Protein AF-A0A920RSC6-F1 (afdb_monomer)

pLDDT: mean 94.05, std 5.96, range [62.97, 97.75]

Solvent-accessible surface area (backbone atoms only — not comparable to full-atom values): 5606 Å² total; per-residue (Å²): 137,54,74,72,58,53,53,52,54,54,50,47,24,70,77,76,34,53,66,59,45,50,54,50,51,53,52,49,55,52,45,71,73,51,50,47,52,11,77,84,29,51,45,82,23,77,39,65,64,33,75,71,78,66,39,82,89,39,43,86,91,43,74,49,75,38,48,43,71,68,53,55,52,61,48,56,74,66,69,78,72,51,53,39,59,35,46,62,77,56,78,92,80,132

Mean predicted aligned error: 4.53 Å

Foldseek 3Di:
DDPVVVVVVVVCCVPPNVPVVVVVVVVVVVQVVQWFAAPPAGATDSDVHDPLRPDPQADAVDEAEEADNVVVVVVVVVVPHRHHYHYPPHDDDD

Nearest PDB structures (foldseek):
  1vdd-assembly1_A  TM=9.377E-01  e=4.555E-09  Deinococcus radiodurans
  3vdp-assembly2_C  TM=9.210E-01  e=1.745E-08  Caldanaerobacter subterraneus subsp. tengcongensis MB4
  4jcv-assembly1_D  TM=9.222E-01  e=2.442E-08  Deinococcus radiodurans R1 = ATCC 13939 = DSM 20539
  8k3f-assembly1_B  TM=8.817E-01  e=7.649E-08  Campylobacter jejuni
  4o6o-assembly1_B  TM=8.137E-01  e=3.352E-07  Caldanaerobacter subterraneus subsp. tengcongensis MB4

Secondary structure (DSSP, 8-state):
--HHHHHHHHHHHHHH-HHHHHHHHHHHHHHHHH-EE-TTT--EESSSS-HHHH-TTSEEEEEEEESSHHHHHHHHHTT---EEEEE-SS----

Structure (mmCIF, N/CA/C/O backbone):
data_AF-A0A920RSC6-F1
#
_entry.id   AF-A0A920RSC6-F1
#
loop_
_atom_site.group_PDB
_atom_site.id
_atom_site.type_symbol
_atom_site.label_atom_id
_atom_site.label_alt_id
_atom_site.label_comp_id
_atom_site.label_asym_id
_atom_site.label_entity_id
_atom_site.label_seq_id
_atom_site.pdbx_PDB_ins_code
_atom_site.Cartn_x
_atom_site.Cartn_y
_atom_site.Cartn_z
_atom_site.occupancy
_atom_site.B_iso_or_equiv
_atom_site.auth_seq_id
_atom_site.auth_comp_id
_atom_site.auth_asym_id
_atom_site.auth_atom_id
_atom_site.pdbx_PDB_model_num
ATOM 1 N N . MET A 1 1 ? -1.226 -0.901 -17.734 1.00 70.81 1 MET A N 1
ATOM 2 C CA . MET A 1 1 ? -0.137 -0.593 -18.694 1.00 70.81 1 MET A CA 1
ATOM 3 C C . MET A 1 1 ? -0.346 -1.395 -19.971 1.00 70.81 1 MET A C 1
ATOM 5 O O . MET A 1 1 ? -0.466 -2.606 -19.885 1.00 70.81 1 MET A O 1
ATOM 9 N N . GLY A 1 2 ? -0.429 -0.748 -21.137 1.00 92.75 2 GLY A N 1
ATOM 10 C CA . GLY A 1 2 ? -0.575 -1.448 -22.424 1.00 92.75 2 GLY A CA 1
ATOM 11 C C . GLY A 1 2 ? 0.773 -1.757 -23.100 1.00 92.75 2 GLY A C 1
ATOM 12 O O . GLY A 1 2 ? 1.756 -1.057 -22.834 1.00 92.75 2 GLY A O 1
ATOM 13 N N . PRO A 1 3 ? 0.830 -2.725 -24.037 1.00 92.56 3 PRO A N 1
ATOM 14 C CA . PRO A 1 3 ? 2.080 -3.187 -24.657 1.00 92.56 3 PRO A CA 1
ATOM 15 C C . PRO A 1 3 ? 2.841 -2.081 -25.409 1.00 92.56 3 PRO A C 1
ATOM 17 O O . PRO A 1 3 ? 4.066 -2.006 -25.335 1.00 92.56 3 PRO A O 1
ATOM 20 N N . LYS A 1 4 ? 2.130 -1.157 -26.076 1.00 95.25 4 LYS A N 1
ATOM 21 C CA . LYS A 1 4 ? 2.752 -0.002 -26.755 1.00 95.25 4 LYS A CA 1
ATOM 22 C C . LYS A 1 4 ? 3.436 0.958 -25.775 1.00 95.25 4 LYS A C 1
ATOM 24 O O . LYS A 1 4 ? 4.526 1.447 -26.059 1.00 95.25 4 LYS A O 1
ATOM 29 N N . SER A 1 5 ? 2.809 1.215 -24.625 1.00 95.88 5 SER A N 1
ATOM 30 C CA . SER A 1 5 ? 3.362 2.117 -23.606 1.00 95.88 5 SER A CA 1
ATOM 31 C C . SER A 1 5 ? 4.589 1.506 -22.936 1.00 95.88 5 SER A C 1
ATOM 33 O O . SER A 1 5 ? 5.607 2.180 -22.805 1.00 95.88 5 SER A O 1
ATOM 35 N N . ALA A 1 6 ? 4.521 0.216 -22.593 1.00 94.25 6 ALA A N 1
ATOM 36 C CA . ALA A 1 6 ? 5.635 -0.507 -21.985 1.00 94.25 6 ALA A CA 1
ATOM 37 C C . ALA A 1 6 ? 6.875 -0.507 -22.892 1.00 94.25 6 ALA A C 1
ATOM 39 O O . ALA A 1 6 ? 7.959 -0.129 -22.453 1.00 94.25 6 ALA A O 1
ATOM 40 N N . ARG A 1 7 ? 6.709 -0.820 -24.188 1.00 95.38 7 ARG A N 1
ATOM 41 C CA . ARG A 1 7 ? 7.816 -0.782 -25.159 1.00 95.38 7 ARG A CA 1
ATOM 42 C C . ARG A 1 7 ? 8.473 0.597 -25.235 1.00 95.38 7 ARG A C 1
ATOM 44 O O . ARG A 1 7 ? 9.696 0.685 -25.267 1.00 95.38 7 ARG A O 1
ATOM 51 N N . ARG A 1 8 ? 7.672 1.669 -25.256 1.00 95.69 8 ARG A N 1
ATOM 52 C CA . ARG A 1 8 ? 8.189 3.045 -25.295 1.00 95.69 8 ARG A CA 1
ATOM 53 C C . ARG A 1 8 ? 9.011 3.380 -24.049 1.00 95.69 8 ARG A C 1
ATOM 55 O O . ARG A 1 8 ? 10.053 4.009 -24.183 1.00 95.69 8 ARG A O 1
ATOM 62 N N . MET A 1 9 ? 8.564 2.951 -22.868 1.00 93.94 9 MET A N 1
ATOM 63 C CA . MET A 1 9 ? 9.298 3.170 -21.615 1.00 93.94 9 MET A CA 1
ATOM 64 C C . MET A 1 9 ? 10.649 2.449 -21.615 1.00 93.94 9 MET A C 1
ATOM 66 O O . MET A 1 9 ? 11.659 3.062 -21.289 1.00 93.94 9 MET A O 1
ATOM 70 N N . VAL A 1 10 ? 10.691 1.188 -22.057 1.00 94.31 10 VAL A N 1
ATOM 71 C CA . VAL A 1 10 ? 11.944 0.416 -22.124 1.00 94.31 10 VAL A CA 1
ATOM 72 C C . VAL A 1 10 ? 12.944 1.049 -23.094 1.00 94.31 10 VAL A C 1
ATOM 74 O O . VAL A 1 10 ? 14.102 1.240 -22.734 1.00 94.31 10 VAL A O 1
ATOM 77 N N . LEU A 1 11 ? 12.508 1.424 -24.303 1.00 95.50 11 LEU A N 1
ATOM 78 C CA . LEU A 1 11 ? 13.388 2.078 -25.281 1.00 95.50 11 LEU A CA 1
ATOM 79 C C . LEU A 1 11 ? 13.931 3.412 -24.755 1.00 95.50 11 LEU A C 1
ATOM 81 O O . LEU A 1 11 ? 15.117 3.686 -24.902 1.00 95.50 11 LEU A O 1
ATOM 85 N N . HIS A 1 12 ? 13.094 4.198 -24.071 1.00 95.69 12 HIS A N 1
ATOM 86 C CA . HIS A 1 12 ? 13.524 5.454 -23.462 1.00 95.69 12 HIS A CA 1
ATOM 87 C C . HIS A 1 12 ? 14.657 5.255 -22.442 1.00 95.69 12 HIS A C 1
ATOM 89 O O . HIS A 1 12 ? 15.659 5.966 -22.510 1.00 95.69 12 HIS A O 1
ATOM 95 N N . LEU A 1 13 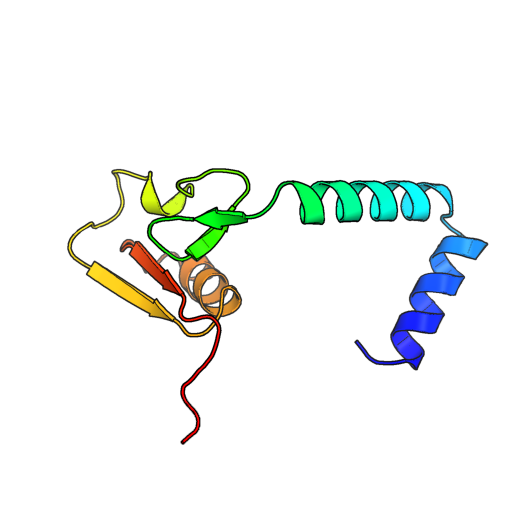? 14.541 4.263 -21.552 1.00 95.75 13 LEU A N 1
ATOM 96 C CA . LEU A 1 13 ? 15.592 3.950 -20.576 1.00 95.75 13 LEU A CA 1
ATOM 97 C C . LEU A 1 13 ? 16.881 3.474 -21.265 1.00 95.75 13 LEU A C 1
ATOM 99 O O . LEU A 1 13 ? 17.974 3.869 -20.880 1.00 95.75 13 LEU A O 1
ATOM 103 N N . LEU A 1 14 ? 16.783 2.665 -22.323 1.00 94.81 14 LEU A N 1
ATOM 104 C CA . LEU A 1 14 ? 17.965 2.147 -23.022 1.00 94.81 14 LEU A CA 1
ATOM 105 C C . LEU A 1 14 ? 18.741 3.216 -23.801 1.00 94.81 14 LEU A C 1
ATOM 107 O O . LEU A 1 14 ? 19.972 3.127 -23.873 1.00 94.81 14 LEU A O 1
ATOM 111 N N . GLU A 1 15 ? 18.023 4.165 -24.403 1.00 95.50 15 GLU A N 1
ATOM 112 C CA . GLU A 1 15 ? 18.572 5.190 -25.297 1.00 95.50 15 GLU A CA 1
ATOM 113 C C . GLU A 1 15 ? 19.004 6.457 -24.562 1.00 95.50 15 GLU A C 1
ATOM 115 O O . GLU A 1 15 ? 19.993 7.075 -24.952 1.00 95.50 15 GLU A O 1
ATOM 120 N N . LYS A 1 16 ? 18.253 6.870 -23.534 1.00 94.19 16 LYS A N 1
ATOM 121 C CA . LYS A 1 16 ? 18.426 8.184 -22.902 1.00 94.19 16 LYS A CA 1
ATOM 122 C C . LYS A 1 16 ? 18.844 8.122 -21.443 1.00 94.19 16 LYS A C 1
ATOM 124 O O . LYS A 1 16 ? 19.524 9.042 -21.005 1.00 94.19 16 LYS A O 1
ATOM 129 N N . ASP A 1 17 ? 18.455 7.081 -20.708 1.00 94.25 17 ASP A N 1
ATOM 130 C CA . ASP A 1 17 ? 18.617 7.086 -19.252 1.00 94.25 17 ASP A CA 1
ATOM 131 C C . ASP A 1 17 ? 18.865 5.692 -18.656 1.00 94.25 17 ASP A C 1
ATOM 133 O O . ASP A 1 17 ? 18.061 5.118 -17.914 1.00 94.25 17 ASP A O 1
ATOM 137 N N . ARG A 1 18 ? 20.004 5.106 -19.041 1.00 94.50 18 ARG A N 1
ATOM 138 C CA . ARG A 1 18 ? 20.362 3.736 -18.652 1.00 94.50 18 ARG A CA 1
ATOM 139 C C . ARG A 1 18 ? 20.638 3.610 -17.159 1.00 94.50 18 ARG A C 1
ATOM 141 O O . ARG A 1 18 ? 20.289 2.591 -16.569 1.00 94.50 18 ARG A O 1
ATOM 148 N N . GLU A 1 19 ? 21.260 4.622 -16.562 1.00 95.94 19 GLU A N 1
ATOM 149 C CA . GLU A 1 19 ? 21.554 4.616 -15.130 1.00 95.94 19 GLU A CA 1
ATOM 150 C C . GLU A 1 19 ? 20.274 4.776 -14.304 1.00 95.94 19 GLU A C 1
ATOM 152 O O . GLU A 1 19 ? 20.081 3.991 -13.377 1.00 95.94 19 GLU A O 1
ATOM 157 N N . ALA A 1 20 ? 19.330 5.651 -14.688 1.00 93.62 20 ALA A N 1
ATOM 158 C CA . ALA A 1 20 ? 18.021 5.670 -14.026 1.00 93.62 20 ALA A CA 1
ATOM 159 C C . ALA A 1 20 ? 17.281 4.335 -14.181 1.00 93.62 20 ALA A C 1
ATOM 161 O O . ALA A 1 20 ? 16.615 3.889 -13.250 1.00 93.62 20 ALA A O 1
ATOM 162 N N . GLY A 1 21 ? 17.435 3.654 -15.323 1.00 95.38 21 GLY A N 1
ATOM 163 C CA . GLY A 1 21 ? 16.903 2.305 -15.521 1.00 95.38 21 GLY A CA 1
ATOM 164 C C . GLY A 1 21 ? 17.440 1.282 -14.515 1.00 95.38 21 GLY A C 1
ATOM 165 O O . GLY A 1 21 ? 16.664 0.476 -14.003 1.00 95.38 21 GLY A O 1
ATOM 166 N N . LYS A 1 22 ? 18.739 1.328 -14.191 1.00 96.50 22 LYS A N 1
ATOM 167 C CA . LYS A 1 22 ? 19.340 0.458 -13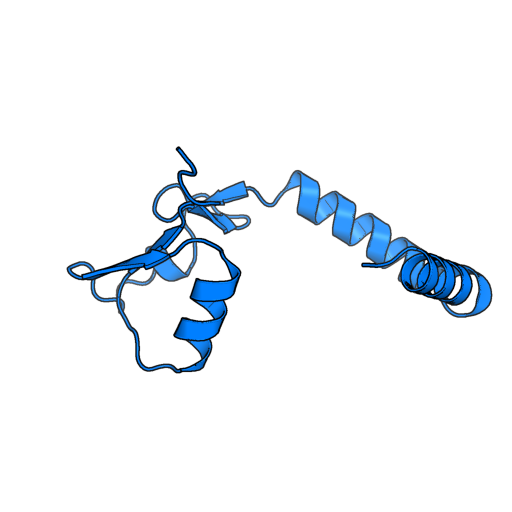.165 1.00 96.50 22 LYS A CA 1
ATOM 168 C C . LYS A 1 22 ? 18.837 0.800 -11.764 1.00 96.50 22 LYS A C 1
ATOM 170 O O . LYS A 1 22 ? 18.419 -0.102 -11.049 1.00 96.50 22 LYS A O 1
ATOM 175 N N . VAL A 1 23 ? 18.812 2.087 -11.412 1.00 96.56 23 VAL A N 1
ATOM 176 C CA . VAL A 1 23 ? 18.307 2.557 -10.109 1.00 96.56 23 VAL A CA 1
ATOM 177 C C . VAL A 1 23 ? 16.846 2.153 -9.909 1.00 96.56 23 VAL A C 1
ATOM 179 O O . VAL A 1 23 ? 16.462 1.715 -8.826 1.00 96.56 23 VAL A O 1
ATOM 182 N N . LEU A 1 24 ? 16.025 2.255 -10.959 1.00 95.38 24 LEU A N 1
ATOM 183 C CA . LEU A 1 24 ? 14.632 1.817 -10.922 1.00 95.38 24 LEU A CA 1
ATOM 184 C C . LEU A 1 24 ? 14.523 0.307 -10.681 1.00 95.38 24 LEU A C 1
ATOM 186 O O . LEU A 1 24 ? 13.694 -0.113 -9.880 1.00 95.38 24 LEU A O 1
ATOM 190 N N . ALA A 1 25 ? 15.341 -0.500 -11.363 1.00 96.12 25 ALA A N 1
ATOM 191 C CA . ALA A 1 25 ? 15.335 -1.950 -11.194 1.00 96.12 25 ALA A CA 1
ATOM 192 C C . ALA A 1 25 ? 15.703 -2.353 -9.758 1.00 96.12 25 ALA A C 1
ATOM 194 O O . ALA A 1 25 ? 14.965 -3.113 -9.137 1.00 96.12 25 ALA A O 1
ATOM 195 N N . GLU A 1 26 ? 16.775 -1.777 -9.213 1.00 97.19 26 GLU A N 1
ATOM 196 C CA . GLU A 1 26 ? 17.210 -2.009 -7.831 1.00 97.19 26 GLU A CA 1
ATOM 197 C C . GLU A 1 26 ? 16.150 -1.558 -6.814 1.00 97.19 26 GLU A C 1
ATOM 199 O O . GLU A 1 26 ? 15.805 -2.298 -5.896 1.00 97.19 26 GLU A O 1
ATOM 204 N N . SER A 1 27 ? 15.553 -0.378 -7.013 1.00 95.81 27 SER A N 1
ATOM 205 C CA . SER A 1 27 ? 14.492 0.124 -6.128 1.00 95.81 27 SER A CA 1
ATOM 206 C C . SER A 1 27 ? 13.255 -0.776 -6.143 1.00 95.81 27 SER A C 1
ATOM 208 O O . SER A 1 27 ? 12.641 -1.005 -5.100 1.00 95.81 27 SER A O 1
ATOM 210 N N . LEU A 1 28 ? 12.878 -1.302 -7.314 1.00 95.88 28 LEU A N 1
ATOM 211 C CA . LEU A 1 28 ? 11.768 -2.246 -7.439 1.00 95.88 28 LEU A CA 1
ATOM 212 C C . LEU A 1 28 ? 12.078 -3.562 -6.723 1.00 95.88 28 LEU A C 1
ATOM 214 O O . LEU A 1 28 ? 11.223 -4.058 -5.996 1.00 95.88 28 LEU A O 1
ATOM 218 N N . GLU A 1 29 ? 13.282 -4.10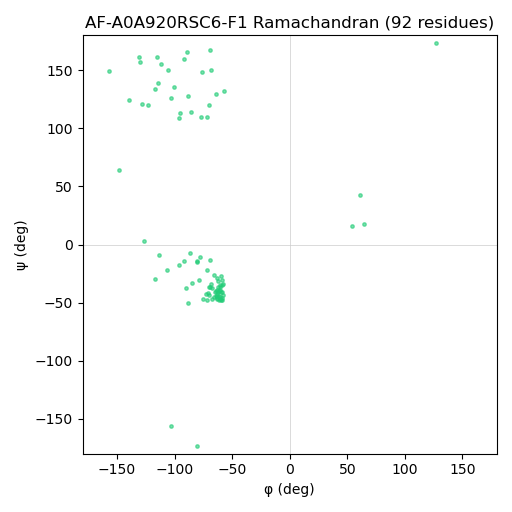5 -6.894 1.00 97.12 29 GLU A N 1
ATOM 219 C CA . GLU A 1 29 ? 13.718 -5.334 -6.223 1.00 97.12 29 GLU A CA 1
ATOM 220 C C . GLU A 1 29 ? 13.701 -5.185 -4.695 1.00 97.12 29 GLU A C 1
ATOM 222 O O . GLU A 1 29 ? 13.142 -6.031 -3.990 1.00 97.12 29 GLU A O 1
ATOM 227 N N . LEU A 1 30 ? 14.225 -4.065 -4.190 1.00 95.69 30 LEU A N 1
ATOM 228 C CA . LEU A 1 30 ? 14.208 -3.735 -2.767 1.00 95.69 30 LEU A CA 1
ATOM 229 C C . LEU A 1 30 ? 12.772 -3.634 -2.234 1.00 95.69 30 LEU A C 1
ATOM 231 O O . LEU A 1 30 ? 12.439 -4.230 -1.211 1.00 95.69 30 LEU A O 1
ATOM 235 N N . THR A 1 31 ? 11.903 -2.923 -2.955 1.00 94.31 31 THR A N 1
ATOM 236 C CA . THR A 1 31 ? 10.497 -2.735 -2.570 1.00 94.31 31 THR A CA 1
ATOM 237 C C . THR A 1 31 ? 9.752 -4.070 -2.539 1.00 94.31 31 THR A C 1
ATOM 239 O O . THR A 1 31 ? 9.060 -4.363 -1.570 1.00 94.31 31 THR A O 1
ATOM 242 N N . LEU A 1 32 ? 9.917 -4.908 -3.567 1.00 94.56 32 LEU A N 1
ATOM 243 C CA . LEU A 1 32 ? 9.274 -6.224 -3.649 1.00 94.56 32 LEU A CA 1
ATOM 244 C C . LEU A 1 32 ? 9.722 -7.175 -2.531 1.00 94.56 32 LEU A C 1
ATOM 246 O O . LEU A 1 32 ? 8.954 -8.053 -2.146 1.00 94.56 32 LEU A O 1
ATOM 250 N N . SER A 1 33 ? 10.944 -7.003 -2.023 1.00 94.44 33 SER A N 1
ATOM 251 C CA . SER A 1 33 ? 11.503 -7.839 -0.955 1.00 94.44 33 SER A CA 1
ATOM 252 C C . SER A 1 33 ? 11.111 -7.364 0.446 1.00 94.44 33 SER A C 1
ATOM 254 O O . SER A 1 33 ? 10.948 -8.186 1.345 1.00 94.44 33 SER A O 1
ATOM 256 N N . ASN A 1 34 ? 10.959 -6.050 0.636 1.00 94.50 34 ASN A N 1
ATOM 257 C CA . ASN A 1 34 ? 10.822 -5.449 1.966 1.00 94.50 34 ASN A CA 1
ATOM 258 C C . ASN A 1 34 ? 9.403 -4.979 2.296 1.00 94.50 34 ASN A C 1
ATOM 260 O O . ASN A 1 34 ? 9.068 -4.823 3.470 1.00 94.50 34 ASN A O 1
ATOM 264 N N . VAL A 1 35 ? 8.560 -4.730 1.292 1.00 95.38 35 VAL A N 1
ATOM 265 C CA . VAL A 1 35 ? 7.192 -4.260 1.522 1.00 95.38 35 VAL A CA 1
ATOM 266 C C . VAL A 1 35 ? 6.267 -5.446 1.765 1.00 95.38 35 VAL A C 1
ATOM 268 O O . VAL A 1 35 ? 5.992 -6.248 0.874 1.00 95.38 35 VAL A O 1
ATOM 271 N N . GLY A 1 36 ? 5.744 -5.519 2.986 1.00 95.00 36 GLY A N 1
ATOM 272 C CA . GLY A 1 36 ? 4.699 -6.450 3.389 1.00 95.00 36 GLY A CA 1
ATOM 273 C C . GLY A 1 36 ? 3.335 -5.773 3.501 1.00 95.00 36 GLY A C 1
ATOM 274 O O . GLY A 1 36 ? 3.064 -4.732 2.897 1.00 95.00 36 GLY A O 1
ATOM 275 N N . GLN A 1 37 ? 2.459 -6.373 4.305 1.00 95.94 37 GLN A N 1
ATOM 276 C CA . GLN A 1 37 ? 1.171 -5.798 4.686 1.00 95.94 37 GLN A CA 1
ATOM 277 C C . GLN A 1 37 ? 1.158 -5.503 6.184 1.00 95.94 37 GLN A C 1
ATOM 279 O O . GLN A 1 37 ? 1.598 -6.320 6.988 1.00 95.94 37 GLN A O 1
ATOM 284 N N . CYS A 1 38 ? 0.584 -4.361 6.554 1.00 97.75 38 CYS A N 1
ATOM 285 C CA . CYS A 1 38 ? 0.289 -4.024 7.939 1.00 97.75 38 CYS A CA 1
ATOM 286 C C . CYS A 1 38 ? -0.607 -5.098 8.571 1.00 97.75 38 CYS A C 1
ATOM 288 O O . CYS A 1 38 ? -1.649 -5.443 8.008 1.00 97.75 38 CYS A O 1
ATOM 290 N N . HIS A 1 39 ? -0.251 -5.558 9.768 1.00 97.44 39 HIS A N 1
ATOM 291 C CA . HIS A 1 39 ? -0.980 -6.605 10.484 1.00 97.44 39 HIS A CA 1
ATOM 292 C C . HIS A 1 39 ? -2.403 -6.179 10.901 1.00 97.44 39 HIS A C 1
ATOM 294 O O . HIS A 1 39 ? -3.290 -7.018 11.011 1.00 97.44 39 HIS A O 1
ATOM 300 N N . GLU A 1 40 ? -2.650 -4.876 11.091 1.00 97.00 40 GLU A N 1
ATOM 301 C CA . GLU A 1 40 ? -3.967 -4.356 11.493 1.00 97.00 40 GLU A CA 1
ATOM 302 C C . GLU A 1 40 ? -4.893 -4.036 10.310 1.00 97.00 40 GLU A C 1
ATOM 304 O O . GLU A 1 40 ? -6.054 -4.435 10.305 1.00 97.00 40 GLU A O 1
ATOM 309 N N . CYS A 1 41 ? -4.407 -3.279 9.322 1.00 97.06 41 CYS A N 1
ATOM 310 C CA . CYS A 1 41 ? -5.253 -2.718 8.257 1.00 97.06 41 CYS A CA 1
ATOM 311 C C . CYS A 1 41 ? -4.977 -3.286 6.866 1.00 97.06 41 CYS A C 1
ATOM 313 O O . CYS A 1 41 ? -5.724 -2.991 5.934 1.00 97.06 41 CYS A O 1
ATOM 315 N N . ARG A 1 42 ? -3.908 -4.079 6.717 1.00 97.06 42 ARG A N 1
ATOM 316 C CA . ARG A 1 42 ? -3.454 -4.688 5.459 1.00 97.06 42 ARG A CA 1
ATOM 317 C C . ARG A 1 42 ? -2.986 -3.713 4.374 1.00 97.06 42 ARG A C 1
ATOM 319 O O . ARG A 1 42 ? -2.865 -4.112 3.216 1.00 97.06 42 ARG A O 1
ATOM 326 N N . ILE A 1 43 ? -2.682 -2.459 4.722 1.00 97.06 43 ILE A N 1
ATOM 327 C CA . ILE A 1 43 ? -2.001 -1.533 3.802 1.00 97.06 43 ILE A CA 1
ATOM 328 C C . ILE A 1 43 ? -0.560 -1.982 3.562 1.00 97.06 43 ILE A C 1
ATOM 330 O O . ILE A 1 43 ? 0.050 -2.578 4.449 1.00 97.06 43 ILE A O 1
ATOM 334 N N . PHE A 1 44 ? -0.006 -1.682 2.389 1.00 95.69 44 PHE A N 1
ATOM 335 C CA . PHE A 1 44 ? 1.402 -1.946 2.113 1.00 95.69 44 PHE A CA 1
ATOM 336 C C . PHE A 1 44 ? 2.306 -1.111 3.023 1.00 95.69 44 PHE A C 1
ATOM 338 O O . PHE A 1 44 ? 2.119 0.100 3.154 1.00 95.69 44 PHE A O 1
ATOM 345 N N . SER A 1 45 ? 3.262 -1.766 3.680 1.00 95.69 45 SER A N 1
ATOM 346 C CA . SER A 1 45 ? 4.202 -1.117 4.593 1.00 95.69 45 SER A CA 1
ATOM 347 C C . SER A 1 45 ? 5.475 -1.946 4.751 1.00 95.69 45 SER A C 1
ATOM 349 O O . SER A 1 45 ? 5.431 -3.171 4.694 1.00 95.69 45 SER A O 1
ATOM 351 N N . GLU A 1 46 ? 6.600 -1.272 4.985 1.00 94.75 46 GLU A N 1
ATOM 352 C CA . GLU A 1 46 ? 7.861 -1.898 5.420 1.00 94.75 46 GLU A CA 1
ATOM 353 C C . GLU A 1 46 ? 7.848 -2.247 6.921 1.00 94.75 46 GLU A C 1
ATOM 355 O O . GLU A 1 46 ? 8.737 -2.928 7.421 1.00 94.75 46 GLU A O 1
ATOM 360 N N . GLN A 1 47 ? 6.849 -1.759 7.661 1.00 95.44 47 GLN A N 1
ATOM 361 C CA . GLN A 1 47 ? 6.679 -1.983 9.095 1.00 95.44 47 GLN A CA 1
ATOM 362 C C . GLN A 1 47 ? 5.536 -2.971 9.337 1.00 95.44 47 GLN A C 1
ATOM 364 O O . GLN A 1 47 ? 4.548 -2.981 8.601 1.00 95.44 47 GLN A O 1
ATOM 369 N N . GLU A 1 48 ? 5.616 -3.741 10.426 1.00 96.12 48 GLU A N 1
ATOM 370 C CA . GLU A 1 48 ? 4.526 -4.642 10.836 1.00 96.12 48 GLU A CA 1
ATOM 371 C C . GLU A 1 48 ? 3.216 -3.882 11.094 1.00 96.12 48 GLU A C 1
ATOM 373 O O . GLU A 1 48 ? 2.129 -4.373 10.785 1.00 96.12 48 GLU A O 1
ATOM 378 N N . ILE A 1 49 ? 3.319 -2.658 11.623 1.00 97.56 49 ILE A N 1
ATOM 379 C CA . ILE A 1 49 ? 2.200 -1.746 11.866 1.00 97.56 49 ILE A CA 1
ATOM 380 C C . ILE A 1 49 ? 2.473 -0.441 11.125 1.00 97.56 49 ILE A C 1
ATOM 382 O O . ILE A 1 49 ? 3.458 0.240 11.396 1.00 97.56 49 ILE A O 1
ATOM 386 N N . CYS A 1 50 ? 1.586 -0.071 10.202 1.00 96.88 50 CYS A N 1
ATOM 387 C CA . CYS A 1 50 ? 1.764 1.133 9.395 1.00 96.88 50 CYS A CA 1
ATOM 388 C C . CYS A 1 50 ? 1.622 2.433 10.208 1.00 96.88 50 CYS A C 1
ATOM 390 O O . CYS A 1 50 ? 1.062 2.466 11.311 1.00 96.88 50 CYS A O 1
ATOM 392 N N . ILE A 1 51 ? 2.032 3.545 9.595 1.00 95.19 51 ILE A N 1
ATOM 393 C CA . ILE A 1 51 ? 1.943 4.893 10.175 1.00 95.19 51 ILE A 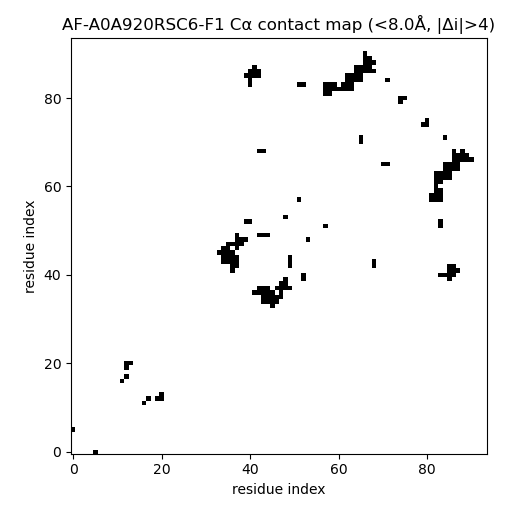CA 1
ATOM 394 C C . ILE A 1 51 ? 0.508 5.313 10.538 1.00 95.19 51 ILE A C 1
ATOM 396 O O . ILE A 1 51 ? 0.307 6.048 11.495 1.00 95.19 51 ILE A O 1
ATOM 400 N N . ILE A 1 52 ? -0.501 4.825 9.807 1.00 95.31 52 ILE A N 1
ATOM 401 C CA . ILE A 1 52 ? -1.916 5.131 10.071 1.00 95.31 52 ILE A CA 1
ATOM 402 C C . ILE A 1 52 ? -2.374 4.409 11.344 1.00 95.31 52 ILE A C 1
ATOM 404 O O . ILE A 1 52 ? -2.979 5.015 12.222 1.00 95.31 52 ILE A O 1
ATOM 408 N N . CYS A 1 53 ? -2.079 3.113 11.463 1.00 96.75 53 CYS A N 1
ATOM 409 C CA . CYS A 1 53 ? -2.500 2.295 12.602 1.00 96.75 53 CYS A CA 1
ATOM 410 C C . CYS A 1 53 ? -1.799 2.678 13.909 1.00 96.75 53 CYS A C 1
ATOM 412 O O . CYS A 1 53 ? -2.414 2.601 14.976 1.00 96.75 53 CYS A O 1
ATOM 414 N N . SER A 1 54 ? -0.534 3.094 13.814 1.00 96.75 54 SER A N 1
ATOM 415 C CA . SER A 1 54 ? 0.292 3.517 14.950 1.00 96.75 54 SER A CA 1
ATOM 416 C C . SER A 1 54 ? 0.030 4.959 15.406 1.00 96.75 54 SER A C 1
ATOM 418 O O . SER A 1 54 ? 0.416 5.322 16.522 1.00 96.75 54 SER A O 1
ATOM 4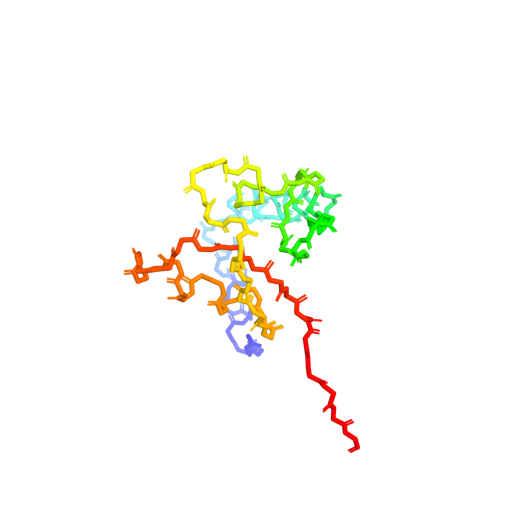20 N N . ASP A 1 55 ? -0.651 5.782 14.599 1.00 96.62 55 ASP A N 1
ATOM 421 C CA . ASP A 1 55 ? -0.979 7.159 14.965 1.00 96.62 55 ASP A CA 1
ATOM 422 C C . ASP A 1 55 ? -2.065 7.216 16.051 1.00 96.62 55 ASP A C 1
ATOM 424 O O . ASP A 1 55 ? -3.250 6.964 15.823 1.00 96.62 55 ASP A O 1
ATOM 428 N N . LYS A 1 56 ? -1.655 7.623 17.255 1.00 94.81 56 LYS A N 1
ATOM 429 C CA . LYS A 1 56 ? -2.537 7.787 18.421 1.00 94.81 56 LYS A CA 1
ATOM 430 C C . LYS A 1 56 ? -3.516 8.957 18.298 1.00 94.81 56 LYS A C 1
ATOM 432 O O . LYS A 1 56 ? -4.425 9.051 19.116 1.00 94.81 56 LYS A O 1
ATOM 437 N N . LYS A 1 57 ? -3.325 9.869 17.339 1.00 95.12 57 LYS A N 1
ATOM 438 C CA . LYS A 1 57 ? -4.244 10.992 17.088 1.00 95.12 57 LYS A CA 1
ATOM 439 C C . LYS A 1 57 ? -5.464 10.573 16.271 1.00 95.12 57 LYS A C 1
ATOM 441 O O . LYS A 1 57 ? -6.417 11.349 16.190 1.00 95.12 57 LYS A O 1
ATOM 446 N N . ARG A 1 58 ? -5.426 9.390 15.653 1.00 95.38 58 ARG A N 1
ATOM 447 C CA . ARG A 1 58 ? -6.558 8.843 14.910 1.00 95.38 58 ARG A CA 1
ATOM 448 C C . ARG A 1 58 ? -7.627 8.302 15.843 1.00 95.38 58 ARG A C 1
ATOM 450 O O . ARG A 1 58 ? -7.343 7.810 16.934 1.00 95.38 58 ARG A O 1
ATOM 457 N N . ASP A 1 59 ? -8.864 8.393 15.381 1.00 96.25 59 ASP A N 1
ATOM 458 C CA . ASP A 1 59 ? -10.010 7.827 16.073 1.00 96.25 59 ASP A CA 1
ATOM 459 C C . ASP A 1 59 ? -9.954 6.295 15.993 1.00 96.25 59 ASP A C 1
ATOM 461 O O . ASP A 1 59 ? -9.943 5.707 14.913 1.00 96.25 59 ASP A O 1
ATOM 465 N N . GLN A 1 60 ? -9.889 5.650 17.158 1.00 93.69 60 GLN A N 1
ATOM 466 C CA . GLN A 1 60 ? -9.830 4.191 17.282 1.00 93.69 60 GLN A CA 1
ATOM 467 C C . GLN A 1 60 ? -11.216 3.537 17.301 1.00 93.69 60 GLN A C 1
ATOM 469 O O . GLN A 1 60 ? -11.312 2.313 17.276 1.00 93.69 60 GLN A O 1
ATOM 474 N N . THR A 1 61 ? -12.285 4.333 17.363 1.00 95.75 61 THR A N 1
ATOM 475 C CA . THR A 1 61 ? -13.670 3.845 17.422 1.00 95.75 61 THR A CA 1
ATOM 476 C C . THR A 1 61 ? -14.309 3.710 16.042 1.00 95.75 61 THR A C 1
ATOM 478 O O . THR A 1 61 ? -15.336 3.047 15.905 1.00 95.75 61 THR A O 1
ATOM 481 N N . THR A 1 62 ? -13.691 4.292 15.010 1.00 96.06 62 THR A N 1
ATOM 482 C CA . THR A 1 62 ? -14.177 4.256 13.631 1.00 96.06 62 THR A CA 1
ATOM 483 C C . THR A 1 62 ? -13.201 3.540 12.700 1.00 96.06 62 THR A C 1
ATOM 485 O O . THR A 1 62 ? -11.991 3.779 12.710 1.00 96.06 62 THR A O 1
ATOM 488 N N . LEU A 1 63 ? -13.755 2.655 11.867 1.00 96.56 63 LEU A N 1
ATOM 489 C CA . LEU A 1 63 ? -13.024 1.858 10.885 1.00 96.56 63 LEU A CA 1
ATOM 490 C C . LEU A 1 63 ? -13.673 2.007 9.504 1.00 96.56 63 LEU A C 1
ATOM 492 O O . LEU A 1 63 ? -14.846 1.680 9.331 1.00 96.56 63 LEU A O 1
ATOM 496 N N . CYS A 1 64 ? -12.916 2.491 8.523 1.00 97.06 64 CYS A N 1
ATOM 497 C CA . CYS A 1 64 ? -13.330 2.585 7.127 1.00 97.06 64 CYS A CA 1
ATOM 498 C C . CYS A 1 64 ? -12.831 1.359 6.360 1.00 97.06 64 CYS A C 1
ATOM 500 O O . CYS A 1 64 ? -11.628 1.157 6.184 1.00 97.06 64 CYS A O 1
ATOM 502 N N . VAL A 1 65 ? -13.765 0.521 5.920 1.00 96.81 65 VAL A N 1
ATOM 503 C CA . VAL A 1 65 ? -13.453 -0.660 5.113 1.00 96.81 65 VAL A CA 1
ATOM 504 C C . VAL A 1 65 ? -13.438 -0.261 3.644 1.00 96.81 65 VAL A C 1
ATOM 506 O O . VAL A 1 65 ? -14.403 0.327 3.159 1.00 96.81 65 VAL A O 1
ATOM 509 N N . VAL A 1 66 ? -12.356 -0.588 2.943 1.00 96.06 66 VAL A N 1
ATOM 510 C CA . VAL A 1 66 ? -12.161 -0.250 1.528 1.00 96.06 66 VAL A CA 1
ATOM 511 C C . VAL A 1 66 ? -11.738 -1.466 0.713 1.00 96.06 66 VAL A C 1
ATOM 513 O O . VAL A 1 66 ? -11.194 -2.434 1.253 1.00 96.06 66 VAL A O 1
ATOM 516 N N . GLU A 1 67 ? -11.974 -1.426 -0.597 1.00 95.25 67 GLU A N 1
ATOM 517 C CA . GLU A 1 67 ? -11.635 -2.538 -1.486 1.00 95.25 67 GLU A CA 1
ATOM 518 C C . GLU A 1 67 ? -10.129 -2.587 -1.755 1.00 95.25 67 GLU A C 1
ATOM 520 O O . GLU A 1 67 ? -9.508 -3.649 -1.629 1.00 95.25 67 GLU A O 1
ATOM 525 N N . ALA A 1 68 ? -9.535 -1.437 -2.077 1.00 95.06 68 ALA A N 1
ATOM 526 C CA . ALA A 1 68 ? -8.154 -1.324 -2.518 1.00 95.06 68 ALA A CA 1
ATOM 527 C C . ALA A 1 68 ? -7.374 -0.236 -1.767 1.00 95.06 68 ALA A C 1
ATOM 529 O O . ALA A 1 68 ? -7.917 0.699 -1.183 1.00 95.06 68 ALA A O 1
ATOM 530 N N . VAL A 1 69 ? -6.043 -0.329 -1.830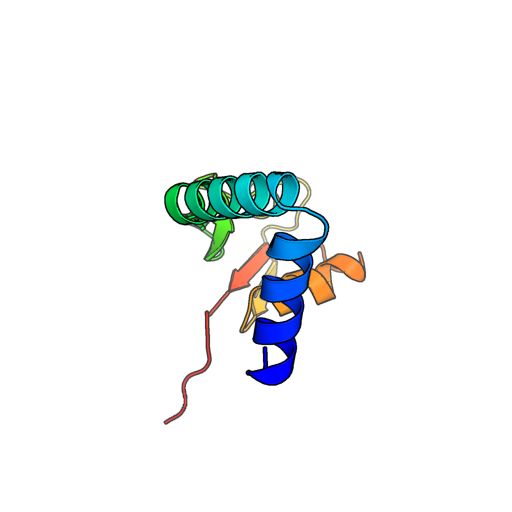 1.00 94.81 69 VAL A N 1
ATOM 531 C CA . VAL A 1 69 ? -5.137 0.667 -1.231 1.00 94.81 69 VAL A CA 1
ATOM 532 C C . VAL A 1 69 ? -5.315 2.056 -1.862 1.00 94.81 69 VAL A C 1
ATOM 534 O O . VAL A 1 69 ? -5.176 3.063 -1.173 1.00 94.81 69 VAL A O 1
ATOM 537 N N . SER A 1 70 ? -5.676 2.127 -3.147 1.00 94.75 70 SER A N 1
ATOM 538 C CA . SER A 1 70 ? -5.978 3.390 -3.836 1.00 94.75 70 SER A CA 1
ATOM 539 C C . SER A 1 70 ? -7.111 4.174 -3.178 1.00 94.75 70 SER A C 1
ATOM 541 O O . SER A 1 70 ? -7.065 5.401 -3.156 1.00 94.75 70 SER A O 1
ATOM 543 N N . ASP A 1 71 ? -8.094 3.476 -2.611 1.00 95.19 71 ASP A N 1
ATOM 544 C CA . ASP A 1 71 ? -9.248 4.102 -1.967 1.00 95.19 71 ASP A CA 1
ATOM 545 C C . ASP A 1 71 ? -8.828 4.796 -0.668 1.00 95.19 71 ASP A C 1
ATOM 547 O O . ASP A 1 71 ? -9.300 5.890 -0.369 1.00 95.19 71 ASP A O 1
ATOM 551 N N . VAL A 1 72 ? -7.878 4.205 0.071 1.00 95.81 72 VAL A N 1
ATOM 552 C CA . VAL A 1 72 ? -7.279 4.850 1.250 1.00 95.81 72 VAL A CA 1
ATOM 553 C C . VAL A 1 72 ? -6.635 6.171 0.853 1.00 95.81 72 VAL A C 1
ATOM 555 O O . VAL A 1 72 ? -6.888 7.183 1.498 1.00 95.81 72 VAL A O 1
ATOM 558 N N . PHE A 1 73 ? -5.835 6.187 -0.217 1.00 94.50 73 PHE A N 1
ATOM 559 C CA . PHE A 1 73 ? -5.177 7.414 -0.669 1.00 94.50 73 PHE A CA 1
ATOM 560 C C . PHE A 1 73 ? -6.183 8.483 -1.100 1.00 94.50 73 PHE A C 1
ATOM 562 O O . PHE A 1 73 ? -6.048 9.632 -0.688 1.00 94.50 73 PHE A O 1
ATOM 569 N N . ALA A 1 74 ? -7.231 8.102 -1.834 1.00 95.31 74 ALA A N 1
ATOM 570 C CA . ALA A 1 74 ? -8.290 9.028 -2.230 1.00 95.31 74 ALA A CA 1
ATOM 571 C C . ALA A 1 74 ? -9.014 9.651 -1.020 1.00 95.31 74 ALA A C 1
ATOM 573 O O . ALA A 1 74 ? -9.337 10.840 -1.027 1.00 95.31 74 ALA A O 1
ATOM 574 N N . ILE A 1 75 ? -9.255 8.873 0.042 1.00 95.88 75 ILE A N 1
ATOM 575 C CA . ILE A 1 75 ? -9.879 9.381 1.272 1.00 95.88 75 ILE A CA 1
ATOM 576 C C . ILE A 1 75 ? -8.899 10.265 2.056 1.00 95.88 75 ILE A C 1
ATOM 578 O O . ILE A 1 75 ? -9.288 11.335 2.527 1.00 95.88 75 ILE A O 1
ATOM 582 N N . GLU A 1 76 ? -7.633 9.866 2.180 1.00 94.69 76 GLU A N 1
ATOM 583 C CA . GLU A 1 76 ? -6.606 10.636 2.891 1.00 94.69 76 GLU A CA 1
ATOM 584 C C . GLU A 1 76 ? -6.345 12.009 2.254 1.00 94.69 76 GLU A C 1
ATOM 586 O O . GLU A 1 76 ? -6.179 12.988 2.985 1.00 94.69 76 GLU A O 1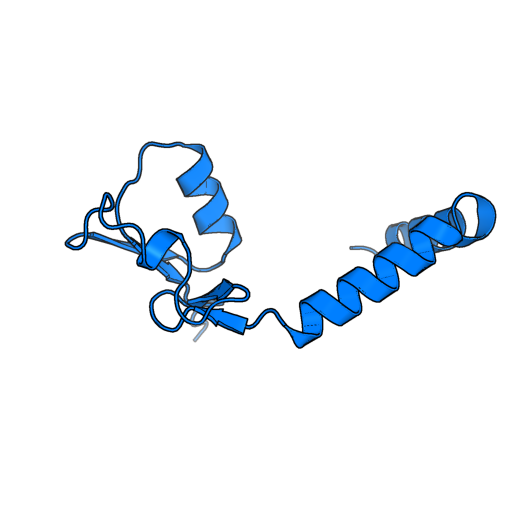
ATOM 591 N N . GLU A 1 77 ? -6.385 12.110 0.919 1.00 94.88 77 GLU A N 1
ATOM 592 C CA . GLU A 1 77 ? -6.257 13.376 0.176 1.00 94.88 77 GLU A CA 1
ATOM 593 C C . GLU A 1 77 ? -7.350 14.396 0.533 1.00 94.88 77 GLU A C 1
ATOM 595 O O . GLU A 1 77 ? -7.124 15.603 0.456 1.00 94.88 77 GLU A O 1
ATOM 600 N N . SER A 1 78 ? -8.528 13.940 0.977 1.00 93.50 78 SER A N 1
ATOM 601 C CA . SER A 1 78 ? -9.599 14.840 1.423 1.00 93.50 78 SER A CA 1
ATOM 602 C C . SER A 1 78 ? -9.295 15.524 2.761 1.00 93.50 78 SER A C 1
ATOM 604 O O . SER A 1 78 ? -9.904 16.545 3.080 1.00 93.50 78 SER A O 1
ATOM 606 N N . HIS A 1 79 ? -8.398 14.951 3.574 1.00 92.12 79 HIS A N 1
ATOM 607 C CA . HIS A 1 79 ? -8.104 15.359 4.953 1.00 92.12 79 HIS A CA 1
ATOM 608 C C . HIS A 1 79 ? -9.324 15.435 5.899 1.00 92.12 79 HIS A C 1
ATOM 610 O O . HIS A 1 79 ? -9.240 16.022 6.982 1.00 92.12 79 HIS A O 1
ATOM 616 N N . GLN A 1 80 ? -10.460 14.841 5.521 1.00 93.75 80 GLN A N 1
ATOM 617 C CA . GLN A 1 80 ? -11.704 14.872 6.302 1.00 93.75 80 GLN A CA 1
ATOM 618 C C . GLN A 1 80 ? -11.902 13.631 7.175 1.00 93.75 80 GLN A C 1
ATOM 620 O O . GLN A 1 80 ? -12.687 13.664 8.122 1.00 93.75 80 GLN A O 1
ATOM 625 N N . TYR A 1 81 ? -11.179 12.547 6.896 1.00 95.88 81 TYR A N 1
ATOM 626 C CA . TYR A 1 81 ? -11.263 11.312 7.661 1.00 95.88 81 TYR A CA 1
ATOM 627 C C . TYR A 1 81 ? -10.102 11.186 8.652 1.00 95.88 81 TYR A C 1
ATOM 629 O O . TYR A 1 81 ? -8.950 11.454 8.321 1.00 95.88 81 TYR A O 1
ATOM 637 N N . ARG A 1 82 ? -10.408 10.781 9.890 1.00 95.19 82 ARG A N 1
ATOM 638 C CA . ARG A 1 82 ? -9.417 10.595 10.967 1.00 95.19 82 ARG A CA 1
ATOM 639 C C . ARG A 1 82 ? -9.463 9.215 11.621 1.00 95.19 82 ARG A C 1
ATOM 641 O O . ARG A 1 82 ? -8.729 8.998 12.579 1.00 95.19 82 ARG A O 1
ATOM 648 N N . GLY A 1 83 ? -10.317 8.311 11.146 1.00 96.19 83 GLY A N 1
ATOM 649 C CA . GLY A 1 83 ? -10.390 6.945 11.666 1.00 96.19 83 GLY A CA 1
ATOM 650 C C . GLY A 1 83 ? -9.301 6.035 11.092 1.00 96.19 83 GLY A C 1
ATOM 651 O O . GLY A 1 83 ? -8.401 6.480 10.364 1.00 96.19 83 GLY A O 1
ATOM 652 N N . LYS A 1 84 ? -9.388 4.746 11.424 1.00 96.88 84 LYS A N 1
ATOM 653 C CA . LYS A 1 84 ? -8.526 3.691 10.868 1.00 96.88 84 LYS A CA 1
ATOM 654 C C . LYS A 1 84 ? -9.132 3.094 9.594 1.00 96.88 84 LYS A C 1
ATOM 656 O O . LYS A 1 84 ? -10.318 3.253 9.330 1.00 96.88 84 LYS A O 1
ATOM 661 N N . TYR A 1 85 ? -8.332 2.355 8.829 1.00 97.75 85 TYR A N 1
ATOM 662 C CA . TYR A 1 85 ? -8.798 1.649 7.631 1.00 97.75 85 TYR A CA 1
ATOM 663 C C . TYR A 1 85 ? -8.696 0.136 7.785 1.00 97.75 85 TYR A C 1
ATOM 665 O O . TYR A 1 85 ? -7.921 -0.357 8.602 1.00 97.75 85 TYR A O 1
ATOM 673 N N . PHE A 1 86 ? -9.425 -0.591 6.946 1.00 97.50 86 PHE A N 1
ATOM 674 C CA . PHE A 1 86 ? -9.204 -2.011 6.698 1.00 97.50 86 PHE A CA 1
ATOM 675 C C . PHE A 1 86 ? -9.372 -2.306 5.207 1.00 97.50 86 PHE A C 1
ATOM 677 O O . PHE A 1 86 ? -10.409 -1.983 4.630 1.00 97.50 86 PHE A O 1
ATOM 684 N N . ILE A 1 87 ? -8.355 -2.895 4.578 1.00 97.25 87 ILE A N 1
ATOM 685 C CA . ILE A 1 87 ? -8.324 -3.119 3.127 1.00 97.25 87 ILE A CA 1
ATOM 686 C C . ILE A 1 87 ? -8.632 -4.582 2.811 1.00 97.25 87 ILE A C 1
ATOM 688 O O . ILE A 1 87 ? -7.976 -5.498 3.316 1.00 97.25 87 ILE A O 1
ATOM 692 N N . LEU A 1 88 ? -9.623 -4.796 1.946 1.00 95.00 88 LEU A N 1
ATOM 693 C CA . LEU A 1 88 ? -10.099 -6.130 1.575 1.00 95.00 88 LEU A CA 1
ATOM 694 C C . LEU A 1 88 ? -9.193 -6.832 0.553 1.00 95.00 88 LEU A C 1
ATOM 696 O O . LEU A 1 88 ? -9.061 -8.055 0.615 1.00 95.00 88 LEU A O 1
ATOM 700 N N . HIS A 1 89 ? -8.519 -6.072 -0.320 1.00 90.69 89 HIS A N 1
ATOM 701 C CA . HIS A 1 89 ? -7.753 -6.574 -1.474 1.00 90.69 89 HIS A CA 1
ATOM 702 C C . HIS A 1 89 ? -8.622 -7.329 -2.490 1.00 90.69 89 HIS A C 1
ATOM 704 O O . HIS A 1 89 ? -8.230 -8.369 -3.017 1.00 90.69 89 HIS A O 1
ATOM 710 N N . GLY A 1 90 ? -9.803 -6.776 -2.771 1.00 85.31 90 GLY A N 1
ATOM 711 C CA . GLY A 1 90 ? -10.764 -7.300 -3.741 1.00 85.31 90 GLY A CA 1
ATOM 712 C C . GLY A 1 90 ? -12.163 -7.480 -3.159 1.00 85.31 90 GLY A C 1
ATOM 713 O O . GLY A 1 90 ? -12.394 -7.312 -1.961 1.00 85.31 90 GLY A O 1
ATOM 714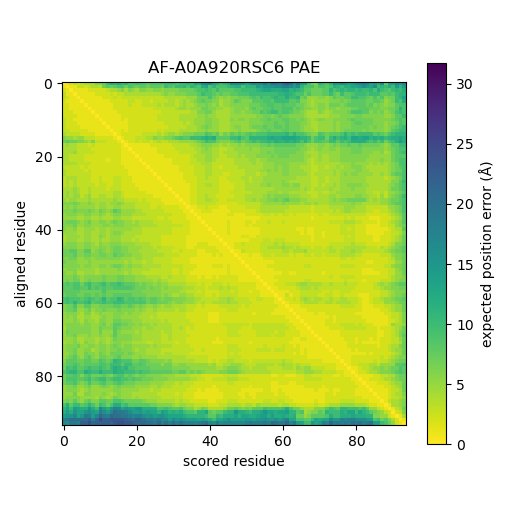 N N . HIS A 1 91 ? -13.104 -7.827 -4.031 1.00 79.19 91 HIS A N 1
ATOM 715 C CA . HIS A 1 91 ? -14.500 -8.065 -3.686 1.00 79.19 91 HIS A CA 1
ATOM 716 C C . HIS A 1 91 ? -14.866 -9.546 -3.841 1.00 79.19 91 HIS A C 1
ATOM 718 O O . HIS A 1 91 ? -14.262 -10.289 -4.617 1.00 79.19 91 HIS A O 1
ATOM 724 N N . LEU A 1 92 ? -15.895 -9.977 -3.113 1.00 74.38 92 LEU A N 1
ATOM 725 C CA . LEU A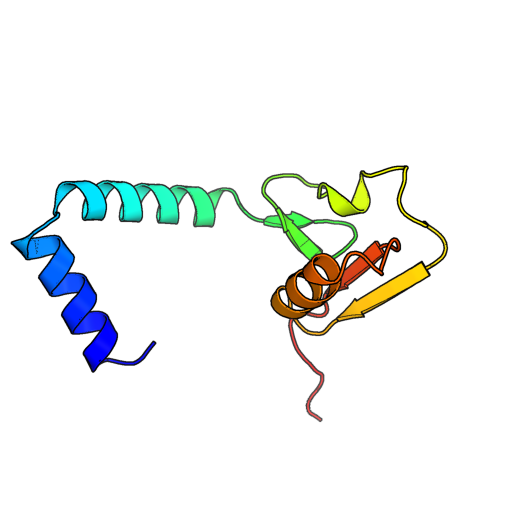 1 92 ? -16.522 -11.277 -3.328 1.00 74.38 92 LEU A CA 1
ATOM 726 C C . LEU A 1 92 ? -17.425 -11.175 -4.568 1.00 74.38 92 LEU A C 1
ATOM 728 O O . LEU A 1 92 ? -18.449 -10.498 -4.519 1.00 74.38 92 LEU A O 1
ATOM 732 N N . SER A 1 93 ? -17.037 -11.822 -5.670 1.00 65.31 93 SER A N 1
ATOM 733 C CA . SER A 1 93 ? -17.924 -12.101 -6.812 1.00 65.31 93 SER A CA 1
ATOM 734 C C . SER A 1 93 ? -18.474 -13.529 -6.659 1.00 65.31 93 SER A C 1
ATOM 736 O O . SER A 1 93 ? -17.674 -14.462 -6.764 1.00 65.31 93 SER A O 1
ATOM 738 N N . PRO A 1 94 ? -19.773 -13.716 -6.349 1.00 62.97 94 PRO A N 1
ATOM 739 C CA . PRO A 1 94 ? -20.413 -15.031 -6.309 1.00 62.97 94 PRO A CA 1
ATOM 740 C C . PRO A 1 94 ? -20.639 -15.638 -7.699 1.00 62.97 94 PRO A C 1
ATOM 742 O O . PRO A 1 94 ? -20.822 -14.867 -8.669 1.00 62.97 94 PRO A O 1
#

Sequence (94 aa):
MGPKSARRMVLHLLEKDREAGKVLAESLELTLSNVGQCHECRIFSEQEICIICSDKKRDQTTLCVVEAVSDVFAIEESHQYRGKYFILHGHLSP

Radius of gyration: 17.79 Å; Cα contacts (8 Å, |Δi|>4): 97; chains: 1; bounding box: 42×30×45 Å